Protein AF-K1TIZ8-F1 (afdb_monomer)

Nearest PDB structures (foldseek):
  7zbn-assembly1_B  TM=7.336E-01  e=3.373E-02  Homo sapiens
  8cvz-assembly1_B  TM=7.058E-01  e=5.615E-02  Homo sapiens
  8cvz-assembly1_A  TM=6.056E-01  e=7.721E-02  Homo sapiens
  5uw0-assembly1_D  TM=5.798E-01  e=1.131E-01  Saccharomyces cerevisiae S288C
  7k50-assembly1_i  TM=3.455E-01  e=1.751E+00  Escherichia coli K-12

pLDDT: mean 89.15, std 11.97, range [44.53, 97.81]

Secondary structure (DSSP, 8-state):
-PPPP-TTEEE-TTTTHHHHHHHHHHH---EEEEEESSTT--EEEEE-SGGG--

Sequence (54 aa):
MGRKENPLFSENENLCAAWREHALKKDGLKVRVGRWNIPGEPIIILVDFLSFLL

Radius of gyration: 11.84 Å; Cα contacts (8 Å, |Δi|>4): 69; chains: 1; bounding box: 27×15×33 Å

Foldseek 3Di:
DDDDDDPQWDFDCVPVVVVCVCCCPPVVWHWTWTFGNDPPRDIDIHTDVVSNVD

Organism: NCBI:txid408170

Solvent-accessible surface area (backbone atoms only — not comparable to full-atom values): 3374 Å² total; per-residue (Å²): 134,79,86,79,86,49,96,52,52,49,77,33,79,77,57,62,37,74,55,53,52,44,36,37,75,73,68,56,41,50,68,49,36,25,27,36,76,51,96,86,48,49,83,43,77,51,72,48,63,69,74,64,78,108

Structure (mmCIF, N/CA/C/O backbone):
data_AF-K1TIZ8-F1
#
_entry.id   AF-K1TIZ8-F1
#
loop_
_atom_site.group_PDB
_atom_site.id
_atom_site.type_symbol
_atom_site.label_atom_id
_atom_site.label_alt_id
_atom_site.label_comp_id
_atom_site.label_asym_id
_atom_site.label_entity_id
_atom_site.label_seq_id
_atom_site.pdbx_PDB_ins_code
_atom_site.Cartn_x
_atom_site.Cartn_y
_atom_site.Cartn_z
_atom_site.occupancy
_atom_site.B_iso_or_equiv
_atom_site.auth_seq_id
_atom_site.auth_comp_id
_atom_site.auth_a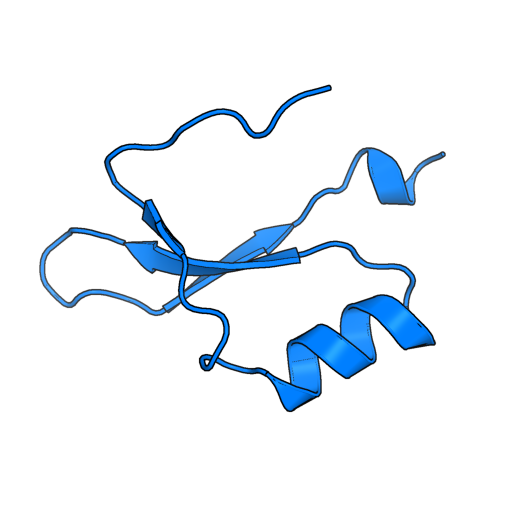sym_id
_atom_site.auth_atom_id
_atom_site.pdbx_PDB_model_num
ATOM 1 N N . MET A 1 1 ? 0.827 9.274 15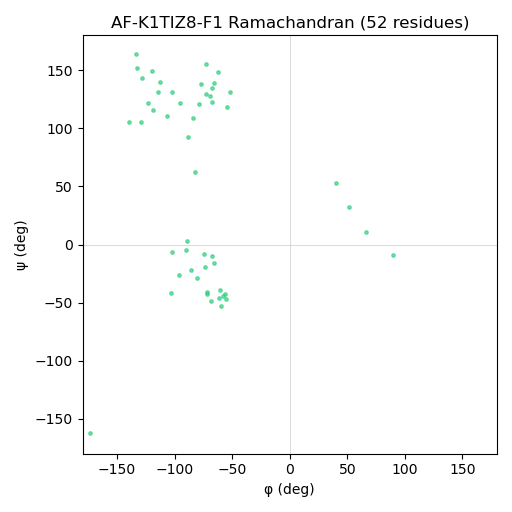.512 1.00 44.53 1 MET A N 1
ATOM 2 C CA . MET A 1 1 ? 2.015 8.794 14.772 1.00 44.53 1 MET A CA 1
ATOM 3 C C . MET A 1 1 ? 1.870 9.226 13.323 1.00 44.53 1 MET A C 1
ATOM 5 O O . MET A 1 1 ? 0.865 8.892 12.712 1.00 44.53 1 MET A O 1
ATOM 9 N N . GLY A 1 2 ? 2.780 10.064 12.822 1.00 56.12 2 GLY A N 1
ATOM 10 C CA . GLY A 1 2 ? 2.705 10.604 11.459 1.00 56.12 2 GLY A CA 1
ATOM 11 C C . GLY A 1 2 ? 3.033 9.553 10.396 1.00 56.12 2 GLY A C 1
ATOM 12 O O . GLY A 1 2 ? 3.732 8.580 10.682 1.00 56.12 2 GLY A O 1
ATOM 13 N N . ARG A 1 3 ? 2.532 9.750 9.169 1.00 65.62 3 ARG A N 1
ATOM 14 C CA . ARG A 1 3 ? 2.920 8.942 8.002 1.00 65.62 3 ARG A CA 1
ATOM 15 C C . ARG A 1 3 ? 4.446 8.995 7.866 1.00 65.62 3 ARG A C 1
ATOM 17 O O . ARG A 1 3 ? 5.001 10.068 7.661 1.00 65.62 3 ARG A O 1
ATOM 24 N N . LYS A 1 4 ? 5.122 7.847 7.966 1.00 75.69 4 LYS A N 1
ATOM 25 C CA . LYS A 1 4 ? 6.535 7.749 7.587 1.00 75.69 4 LYS A CA 1
ATOM 26 C C . LYS A 1 4 ? 6.622 7.927 6.073 1.00 75.69 4 LYS A C 1
ATOM 28 O O . LYS A 1 4 ? 5.960 7.196 5.330 1.00 75.69 4 LYS A O 1
ATOM 33 N N . GLU A 1 5 ? 7.394 8.909 5.628 1.00 81.50 5 GLU A N 1
ATOM 34 C CA . GLU A 1 5 ? 7.634 9.107 4.203 1.00 81.50 5 GLU A CA 1
ATOM 35 C C . GLU A 1 5 ? 8.428 7.929 3.632 1.00 81.50 5 GLU A C 1
ATOM 37 O O . GLU A 1 5 ? 9.340 7.395 4.267 1.00 81.50 5 GLU A O 1
ATOM 42 N N . ASN A 1 6 ? 8.038 7.502 2.432 1.00 87.19 6 ASN A N 1
ATOM 43 C CA . ASN A 1 6 ? 8.739 6.488 1.662 1.00 87.19 6 ASN A CA 1
ATOM 44 C C . ASN A 1 6 ? 8.952 7.049 0.247 1.00 87.19 6 ASN A C 1
ATOM 46 O O . ASN A 1 6 ? 7.983 7.102 -0.510 1.00 87.19 6 ASN A O 1
ATOM 50 N N . PRO A 1 7 ? 10.180 7.459 -0.120 1.00 91.88 7 PRO A N 1
ATOM 51 C CA . PRO A 1 7 ? 10.457 8.092 -1.412 1.00 91.88 7 PRO A CA 1
ATOM 52 C C . PRO A 1 7 ? 10.238 7.156 -2.610 1.00 91.88 7 PRO A C 1
ATOM 54 O O . PRO A 1 7 ? 10.123 7.621 -3.740 1.00 91.88 7 PRO A O 1
ATOM 57 N N . LEU A 1 8 ? 10.151 5.843 -2.377 1.00 94.44 8 LEU A N 1
ATOM 58 C CA . LEU A 1 8 ? 9.841 4.855 -3.410 1.00 94.44 8 LEU A CA 1
AT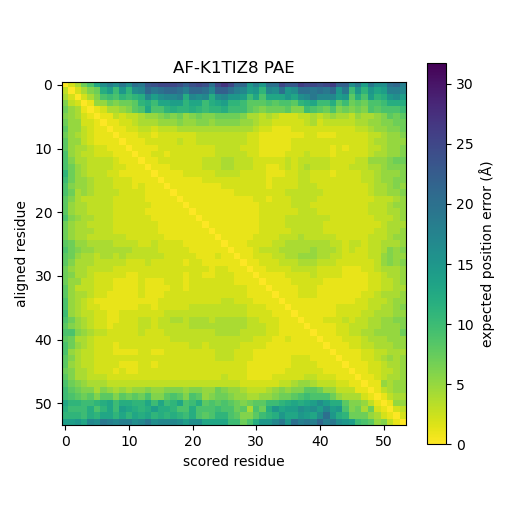OM 59 C C . LEU A 1 8 ? 8.339 4.604 -3.561 1.00 94.44 8 LEU A C 1
ATOM 61 O O . LEU A 1 8 ? 7.961 3.732 -4.334 1.00 94.44 8 LEU A O 1
ATOM 65 N N . PHE A 1 9 ? 7.475 5.304 -2.826 1.00 95.31 9 PHE A N 1
ATOM 66 C CA . PHE A 1 9 ? 6.031 5.095 -2.864 1.00 95.31 9 PHE A CA 1
ATOM 67 C C . PHE A 1 9 ? 5.294 6.382 -3.222 1.00 95.31 9 PHE A C 1
ATOM 69 O O . PHE A 1 9 ? 5.356 7.374 -2.496 1.00 95.31 9 PHE A O 1
ATOM 76 N N . SER A 1 10 ? 4.523 6.325 -4.302 1.00 95.12 10 SER A N 1
ATOM 77 C CA . SER A 1 10 ? 3.624 7.399 -4.717 1.00 95.12 10 SER A CA 1
ATOM 78 C C . SER A 1 10 ? 2.185 6.986 -4.427 1.00 95.12 10 SER A C 1
ATOM 80 O O . SER A 1 10 ? 1.654 6.070 -5.057 1.00 95.12 10 SER A O 1
ATOM 82 N N . GLU A 1 11 ? 1.560 7.642 -3.448 1.00 95.12 11 GLU A N 1
ATOM 83 C CA . GLU A 1 11 ? 0.171 7.379 -3.059 1.00 95.12 11 GLU A CA 1
ATOM 84 C C . GLU A 1 11 ?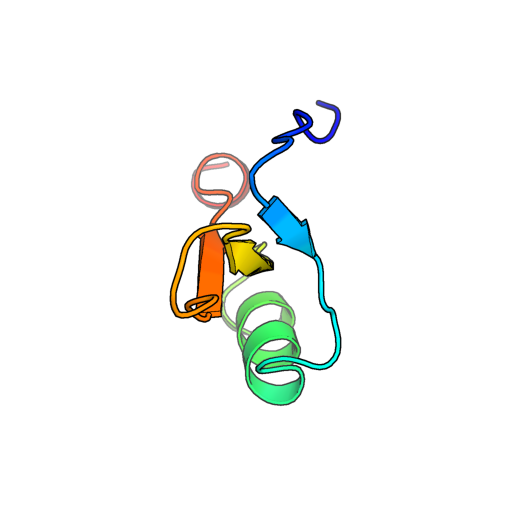 -0.787 7.804 -4.180 1.00 95.12 11 GLU A C 1
ATOM 86 O O . GLU A 1 11 ? -0.637 8.873 -4.771 1.00 95.12 11 GLU A O 1
ATOM 91 N N . ASN A 1 12 ? -1.765 6.955 -4.488 1.00 95.69 12 ASN A N 1
ATOM 92 C CA . ASN A 1 12 ? -2.783 7.217 -5.494 1.00 95.69 12 ASN A CA 1
ATOM 93 C C . ASN A 1 12 ? -4.135 6.717 -4.986 1.00 95.69 12 ASN A C 1
ATOM 95 O O . ASN A 1 12 ? -4.427 5.521 -4.983 1.00 95.69 12 ASN A O 1
ATOM 99 N N . GLU A 1 13 ? -4.976 7.663 -4.586 1.00 91.69 13 GLU A N 1
ATOM 100 C CA . GLU A 1 13 ? -6.280 7.387 -3.993 1.00 91.69 13 GLU A CA 1
ATOM 101 C C . GLU A 1 13 ? -7.343 6.925 -5.001 1.00 91.69 13 GLU A C 1
ATOM 103 O O . GLU A 1 13 ? -8.415 6.477 -4.595 1.00 91.69 13 GLU A O 1
ATOM 108 N N . ASN A 1 14 ? -7.068 6.976 -6.301 1.00 95.62 14 ASN A N 1
ATOM 109 C CA . ASN A 1 14 ? -7.989 6.457 -7.311 1.00 95.62 14 ASN A CA 1
ATOM 110 C C . ASN A 1 14 ? -7.780 4.954 -7.550 1.00 95.62 14 ASN A C 1
ATOM 112 O O . ASN A 1 14 ? -8.698 4.262 -7.995 1.00 95.62 14 ASN A O 1
ATOM 116 N N . LEU A 1 15 ? -6.598 4.418 -7.221 1.00 96.25 15 LEU A N 1
ATOM 117 C CA . LEU A 1 15 ? -6.334 2.984 -7.312 1.00 96.25 15 LEU A CA 1
ATOM 118 C C . LEU A 1 15 ? -7.135 2.225 -6.253 1.00 96.25 15 LEU A C 1
ATOM 120 O O . LEU A 1 15 ? -7.077 2.532 -5.062 1.00 96.25 15 LEU A O 1
ATOM 124 N N . CYS A 1 16 ? -7.873 1.209 -6.707 1.00 95.81 16 CYS A N 1
ATOM 125 C CA . CYS A 1 16 ? -8.684 0.337 -5.859 1.00 95.81 16 CYS A CA 1
ATOM 126 C C . CYS A 1 16 ? -9.632 1.109 -4.917 1.00 95.81 16 CYS A C 1
ATOM 128 O O . CYS A 1 16 ? -9.889 0.647 -3.809 1.00 95.81 16 CYS A O 1
ATOM 130 N N . ALA A 1 17 ? -10.147 2.277 -5.326 1.00 96.19 17 ALA A N 1
ATOM 131 C CA . ALA A 1 17 ? -10.885 3.189 -4.444 1.00 96.19 17 ALA A CA 1
ATOM 132 C C . ALA A 1 17 ? -12.085 2.527 -3.743 1.00 96.19 17 ALA A C 1
ATOM 134 O O . ALA A 1 17 ? -12.202 2.616 -2.522 1.00 96.19 17 ALA A O 1
ATOM 135 N N . ALA A 1 18 ? -12.912 1.787 -4.492 1.00 96.88 18 ALA A N 1
ATOM 136 C CA . ALA A 1 18 ? -1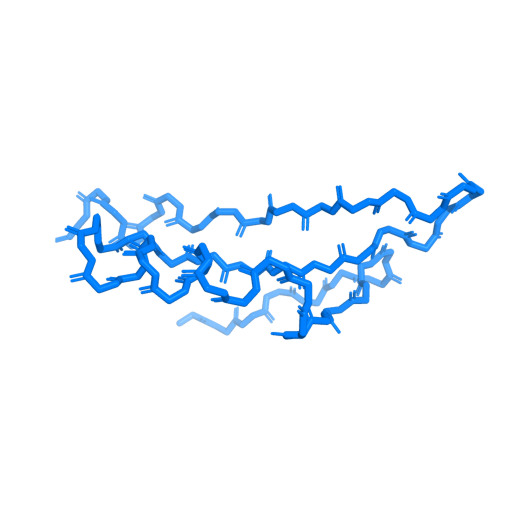4.057 1.059 -3.937 1.00 96.88 18 ALA A CA 1
ATOM 137 C C . ALA A 1 18 ? -13.633 0.005 -2.901 1.00 96.88 18 ALA A C 1
ATOM 139 O O . ALA A 1 18 ? -14.269 -0.151 -1.861 1.00 96.88 18 ALA A O 1
ATOM 140 N N . TRP A 1 19 ? -12.524 -0.695 -3.156 1.00 96.00 19 TRP A N 1
ATOM 141 C CA . TRP A 1 19 ? -11.988 -1.668 -2.210 1.00 96.00 19 TRP A CA 1
ATOM 142 C C . TRP A 1 19 ? -11.373 -0.990 -0.981 1.00 96.00 19 TRP A C 1
ATOM 144 O O . TRP A 1 19 ? -11.627 -1.436 0.130 1.00 96.00 19 TRP A O 1
ATOM 154 N N . ARG A 1 20 ? -10.635 0.119 -1.141 1.00 95.62 20 ARG A N 1
ATOM 155 C CA . ARG A 1 20 ? -10.101 0.898 -0.010 1.00 95.62 20 ARG A CA 1
ATOM 156 C C . ARG A 1 20 ? -11.227 1.380 0.901 1.00 95.62 20 ARG A C 1
ATOM 158 O O . ARG A 1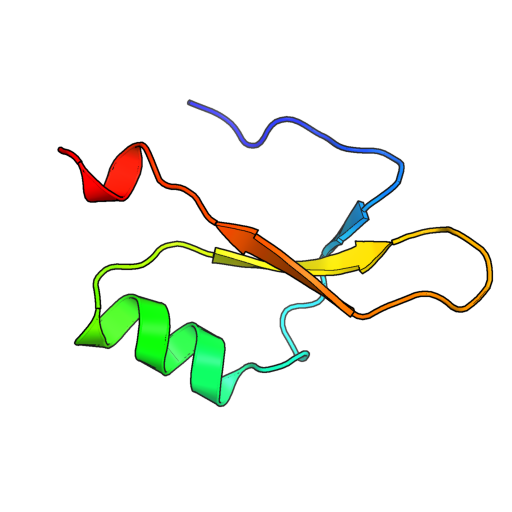 20 ? -11.112 1.296 2.121 1.00 95.62 20 ARG A O 1
ATOM 165 N N . GLU A 1 21 ? -12.306 1.884 0.309 1.00 95.94 21 GLU A N 1
ATOM 166 C CA . GLU A 1 21 ? -13.493 2.309 1.044 1.00 95.94 21 GLU A CA 1
ATOM 167 C C . GLU A 1 21 ? -14.130 1.139 1.800 1.00 95.94 21 GLU A C 1
ATOM 169 O O . GLU A 1 21 ? -14.443 1.280 2.984 1.00 95.94 21 GLU A O 1
ATOM 174 N N . HIS A 1 22 ? -14.285 -0.014 1.146 1.00 96.19 22 HIS A N 1
ATOM 175 C CA . HIS A 1 22 ? -14.793 -1.223 1.785 1.00 96.19 22 HIS A CA 1
ATOM 176 C C . HIS A 1 22 ? -13.906 -1.661 2.957 1.00 96.19 22 HIS A C 1
ATOM 178 O O . HIS A 1 22 ? -14.411 -1.796 4.067 1.00 96.19 22 HIS A O 1
ATOM 184 N N . ALA A 1 23 ? -12.597 -1.805 2.734 1.00 93.56 23 ALA A N 1
ATOM 185 C CA . ALA A 1 23 ? -11.628 -2.252 3.732 1.00 93.56 23 ALA A CA 1
ATOM 186 C C . ALA A 1 23 ? -11.655 -1.362 4.983 1.00 93.56 23 ALA A C 1
ATOM 188 O O . ALA A 1 23 ? -11.693 -1.855 6.108 1.00 93.56 23 ALA A O 1
ATOM 189 N N . LEU A 1 24 ? -11.735 -0.041 4.797 1.00 92.69 24 LEU A N 1
ATOM 190 C CA . LEU A 1 24 ? -11.841 0.888 5.917 1.00 92.69 24 LEU A CA 1
ATOM 191 C C . LEU A 1 24 ? -13.188 0.771 6.643 1.00 92.69 24 LEU A C 1
ATOM 193 O O . LEU A 1 24 ? -13.220 0.718 7.870 1.00 92.69 24 LEU A O 1
ATOM 197 N N . LYS A 1 25 ? -14.307 0.777 5.909 1.00 95.19 25 LYS A N 1
ATOM 198 C CA . LYS A 1 25 ? -15.650 0.879 6.507 1.00 95.19 25 LYS A CA 1
ATOM 199 C C . LYS A 1 25 ? -16.185 -0.438 7.063 1.00 95.19 25 LYS A C 1
ATOM 201 O O . LYS A 1 25 ? -17.039 -0.404 7.944 1.00 95.19 25 LYS A O 1
ATOM 206 N N . LYS A 1 26 ? -15.773 -1.574 6.501 1.00 95.06 26 LYS A N 1
ATOM 207 C CA . LYS A 1 26 ? -16.279 -2.906 6.860 1.00 95.06 26 LYS A CA 1
ATOM 208 C C . LYS A 1 26 ? -15.303 -3.675 7.731 1.00 95.06 26 LYS A C 1
ATOM 210 O O . LYS A 1 26 ? -15.739 -4.249 8.721 1.00 95.06 26 LYS A O 1
ATOM 215 N N . ASP A 1 27 ? -14.016 -3.600 7.412 1.00 90.00 27 ASP A N 1
ATOM 216 C CA . ASP A 1 27 ? -12.990 -4.387 8.102 1.00 90.00 27 ASP A CA 1
ATOM 217 C C . ASP A 1 27 ? -12.199 -3.557 9.125 1.00 90.00 27 ASP A C 1
ATOM 219 O O . ASP A 1 27 ? -11.358 -4.092 9.842 1.00 90.00 27 ASP A O 1
ATOM 223 N N . GLY A 1 28 ? -12.425 -2.236 9.187 1.00 90.06 28 GLY A N 1
ATOM 224 C CA . GLY A 1 28 ? -11.629 -1.321 10.016 1.00 90.06 28 GLY A CA 1
ATOM 225 C C . GLY A 1 28 ? -10.174 -1.191 9.549 1.00 90.06 28 GLY A C 1
ATOM 226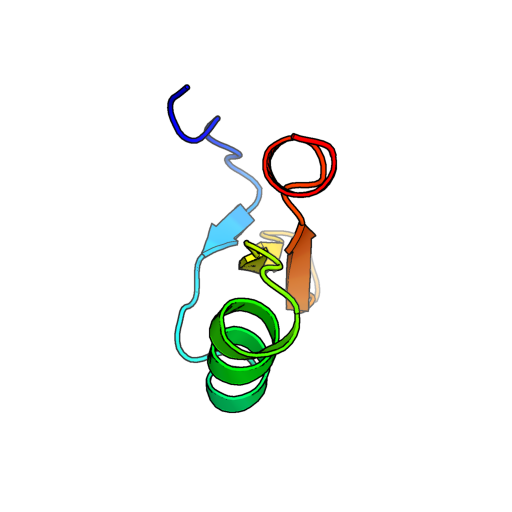 O O . GLY A 1 28 ? -9.340 -0.617 10.251 1.00 90.06 28 GLY A O 1
ATOM 227 N N . LEU A 1 29 ? -9.851 -1.710 8.361 1.00 91.00 29 LEU A N 1
ATOM 228 C CA . LEU A 1 29 ? -8.490 -1.823 7.865 1.00 91.00 29 LEU A CA 1
ATOM 229 C C . LEU A 1 29 ? -8.047 -0.513 7.211 1.00 91.00 29 LEU A C 1
ATOM 231 O O . LEU A 1 29 ? -8.470 -0.151 6.110 1.00 91.00 29 LEU A O 1
ATOM 235 N N . LYS A 1 30 ? -7.143 0.203 7.879 1.00 91.31 30 LYS A N 1
ATOM 236 C CA . LYS A 1 30 ? -6.517 1.400 7.313 1.00 91.31 30 LYS A CA 1
ATOM 237 C C . LYS A 1 30 ? -5.421 0.990 6.339 1.00 91.31 30 LYS A C 1
ATOM 239 O O . LYS A 1 30 ? -4.445 0.341 6.712 1.00 91.31 30 LYS A O 1
ATOM 244 N N . VAL A 1 31 ? -5.569 1.414 5.088 1.00 92.81 31 VAL A N 1
ATOM 245 C CA . VAL A 1 31 ? -4.609 1.125 4.0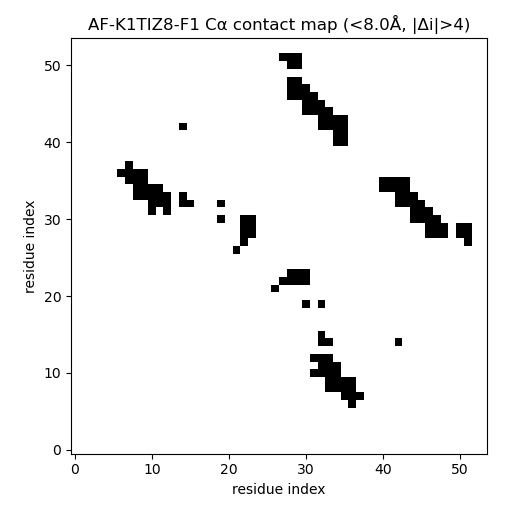19 1.00 92.81 31 VAL A CA 1
ATOM 246 C C . VAL A 1 31 ? -4.256 2.379 3.227 1.00 92.81 31 VAL A C 1
ATOM 248 O O . VAL A 1 31 ? -5.068 3.296 3.091 1.00 92.81 31 VAL A O 1
ATOM 251 N N . ARG A 1 32 ? -3.050 2.398 2.658 1.00 94.00 32 ARG A N 1
ATOM 252 C CA . ARG A 1 32 ? -2.615 3.362 1.638 1.00 94.00 32 ARG A CA 1
ATOM 253 C C . ARG A 1 32 ? -2.384 2.602 0.344 1.00 94.00 32 ARG A C 1
ATOM 255 O O . ARG A 1 32 ? -1.698 1.584 0.353 1.00 94.00 32 ARG A O 1
ATOM 262 N N . VAL A 1 33 ? -2.937 3.092 -0.758 1.00 96.31 33 VAL A N 1
ATOM 263 C CA . VAL A 1 33 ? -2.788 2.469 -2.079 1.00 96.31 33 VAL A CA 1
ATOM 264 C C . VAL A 1 33 ? -1.972 3.400 -2.960 1.00 96.31 33 VAL A C 1
ATOM 266 O O . VAL A 1 33 ? -2.116 4.618 -2.883 1.00 96.31 33 VAL A O 1
ATOM 269 N N . GLY A 1 34 ? -1.076 2.845 -3.764 1.00 96.81 34 GLY A N 1
ATOM 270 C CA . GLY A 1 34 ? -0.201 3.637 -4.616 1.00 96.81 34 GLY A CA 1
ATOM 271 C C . GLY A 1 34 ? 0.625 2.776 -5.552 1.00 96.81 34 GLY A C 1
ATOM 272 O O . GLY A 1 34 ? 0.312 1.605 -5.769 1.00 96.81 34 GLY A O 1
ATOM 273 N N . ARG A 1 35 ? 1.687 3.361 -6.098 1.00 97.62 35 ARG A N 1
ATOM 274 C CA . ARG A 1 35 ? 2.669 2.657 -6.926 1.00 97.62 35 ARG A CA 1
ATOM 275 C C . ARG A 1 35 ? 4.050 2.729 -6.303 1.00 97.62 35 ARG A C 1
ATOM 277 O O . ARG A 1 35 ? 4.383 3.718 -5.645 1.00 97.62 35 ARG A O 1
ATOM 284 N N . TRP A 1 36 ? 4.854 1.696 -6.527 1.00 97.06 36 TRP A N 1
ATOM 285 C CA . TRP A 1 36 ? 6.290 1.841 -6.323 1.00 97.06 36 TRP A CA 1
ATOM 286 C C . TRP A 1 36 ? 6.929 2.601 -7.476 1.00 97.06 36 TRP A C 1
ATOM 288 O O . TRP A 1 36 ? 6.649 2.320 -8.636 1.00 97.06 36 TRP A O 1
ATOM 298 N N . ASN A 1 37 ? 7.839 3.508 -7.144 1.00 95.38 37 ASN A N 1
ATOM 299 C CA . ASN A 1 37 ? 8.676 4.218 -8.100 1.00 95.38 37 ASN A CA 1
ATOM 300 C C . ASN A 1 37 ? 9.893 3.356 -8.490 1.00 95.38 37 ASN A C 1
ATOM 302 O O . ASN A 1 37 ? 11.038 3.675 -8.172 1.00 95.38 37 ASN A O 1
ATOM 306 N N . ILE A 1 38 ? 9.616 2.206 -9.104 1.00 95.25 38 ILE A N 1
ATOM 307 C CA . ILE A 1 38 ? 10.593 1.272 -9.682 1.00 95.25 38 ILE A CA 1
ATOM 308 C C . ILE A 1 38 ? 10.109 0.851 -11.081 1.00 95.25 38 ILE A C 1
ATOM 310 O O . ILE A 1 38 ? 8.925 1.033 -11.382 1.00 95.25 38 ILE A O 1
ATOM 314 N N . PRO A 1 39 ? 10.962 0.259 -11.941 1.00 97.75 39 PRO A N 1
ATOM 315 C CA . PRO A 1 39 ? 10.528 -0.219 -13.251 1.00 97.75 39 PRO A CA 1
ATOM 316 C C . PRO A 1 39 ? 9.292 -1.129 -13.172 1.00 97.75 39 PRO A C 1
ATOM 318 O O . PRO A 1 39 ? 9.240 -2.057 -12.366 1.00 97.75 39 PRO A O 1
ATOM 321 N N . GLY A 1 40 ? 8.293 -0.842 -14.011 1.00 96.88 40 GLY A N 1
ATOM 322 C CA . GLY A 1 40 ? 6.996 -1.530 -14.028 1.00 96.88 40 GLY A CA 1
ATOM 323 C C . GLY A 1 40 ? 5.925 -0.910 -13.122 1.00 96.88 40 GLY A C 1
ATOM 324 O O . GLY A 1 40 ? 4.767 -1.310 -13.218 1.00 96.88 40 GLY A O 1
ATOM 325 N N . GLU A 1 41 ? 6.293 0.058 -12.277 1.00 97.00 41 GLU A N 1
ATOM 326 C CA . GLU A 1 41 ? 5.400 0.843 -11.414 1.00 97.00 41 GLU A CA 1
ATOM 327 C C . GLU A 1 41 ? 4.271 0.024 -10.753 1.00 97.00 41 GLU A C 1
ATOM 329 O O . GLU A 1 41 ? 3.087 0.359 -10.901 1.00 97.00 41 GLU A O 1
ATOM 334 N N . PRO A 1 42 ? 4.582 -1.083 -10.054 1.00 97.81 42 PRO A N 1
ATOM 335 C CA . PRO A 1 42 ? 3.561 -2.009 -9.578 1.00 97.81 42 PRO A CA 1
ATOM 336 C C . PRO A 1 42 ? 2.606 -1.330 -8.591 1.00 97.81 42 PRO A C 1
ATOM 338 O O . PRO A 1 42 ? 3.005 -0.444 -7.834 1.00 97.81 42 PRO A O 1
ATOM 341 N N . ILE A 1 43 ? 1.343 -1.769 -8.583 1.00 97.50 43 ILE A N 1
ATOM 342 C CA . ILE A 1 43 ? 0.344 -1.329 -7.599 1.00 97.50 43 ILE A CA 1
ATOM 343 C C . ILE A 1 43 ? 0.674 -1.967 -6.248 1.00 97.50 43 ILE A C 1
ATOM 345 O O . ILE A 1 43 ? 0.843 -3.181 -6.163 1.00 97.50 43 ILE A O 1
ATOM 349 N N . ILE A 1 44 ? 0.726 -1.154 -5.196 1.00 95.94 44 ILE A N 1
ATOM 350 C CA . ILE A 1 44 ? 1.076 -1.567 -3.835 1.00 95.94 44 ILE A CA 1
ATOM 351 C C . ILE A 1 44 ? 0.007 -1.090 -2.852 1.00 95.94 44 ILE A C 1
ATOM 353 O O . ILE A 1 44 ? -0.519 0.019 -2.970 1.00 95.94 44 ILE A O 1
ATOM 357 N N . ILE A 1 45 ? -0.272 -1.927 -1.853 1.00 94.88 45 ILE A N 1
ATOM 358 C CA . ILE A 1 45 ? -1.164 -1.636 -0.731 1.00 94.88 45 ILE A CA 1
ATOM 359 C C . ILE A 1 45 ? -0.336 -1.728 0.553 1.00 94.88 45 ILE A C 1
ATOM 361 O O . ILE A 1 45 ? 0.177 -2.791 0.895 1.00 94.88 45 ILE A O 1
ATOM 365 N N . LEU A 1 46 ? -0.190 -0.610 1.258 1.00 93.12 46 LEU A N 1
ATOM 366 C CA . LEU A 1 46 ? 0.442 -0.555 2.573 1.00 93.12 46 LEU A CA 1
ATOM 367 C C . LEU A 1 46 ? -0.645 -0.633 3.640 1.00 93.12 46 LEU A C 1
ATOM 369 O O . LEU A 1 46 ? -1.537 0.213 3.670 1.00 93.12 46 LEU A O 1
ATOM 373 N N . VAL A 1 47 ? -0.558 -1.634 4.508 1.00 91.31 47 VAL A N 1
ATOM 374 C CA . VAL A 1 47 ? -1.546 -1.900 5.557 1.00 91.31 47 VAL A CA 1
ATOM 375 C C . VAL A 1 47 ? -1.018 -1.414 6.903 1.00 91.31 47 VAL A C 1
ATOM 377 O O . VAL A 1 47 ? 0.115 -1.720 7.275 1.00 91.31 47 VAL A O 1
ATOM 380 N N . ASP A 1 48 ? -1.836 -0.665 7.640 1.00 88.44 48 ASP A N 1
ATOM 381 C CA . ASP A 1 48 ? -1.556 -0.315 9.032 1.00 88.44 48 ASP A CA 1
ATOM 382 C C . ASP A 1 48 ? -2.106 -1.401 9.968 1.00 88.44 48 ASP A C 1
ATOM 384 O O . ASP A 1 48 ? -3.265 -1.367 10.380 1.00 88.44 48 ASP A O 1
ATOM 388 N N . PHE A 1 49 ? -1.256 -2.374 10.300 1.00 79.75 49 PHE A N 1
ATOM 389 C CA . PHE A 1 49 ? -1.592 -3.446 11.242 1.00 79.75 49 PHE A CA 1
ATOM 390 C C . PHE A 1 49 ? -1.628 -2.984 12.705 1.00 79.75 49 PHE A C 1
ATOM 392 O O . PHE A 1 49 ? -2.239 -3.654 13.532 1.00 79.75 49 PHE A O 1
ATOM 399 N N . LEU A 1 50 ? -1.000 -1.853 13.049 1.00 80.69 50 LEU A N 1
ATOM 400 C CA . LEU A 1 50 ? -0.965 -1.377 14.433 1.00 80.69 50 LEU A CA 1
ATOM 401 C C . LEU A 1 50 ? -2.345 -0.861 14.855 1.00 80.69 50 LEU A C 1
ATOM 403 O O . LEU A 1 50 ? -2.823 -1.190 15.934 1.00 80.69 50 LEU A O 1
ATOM 407 N N . SER A 1 51 ? -3.002 -0.114 13.963 1.00 70.50 51 SER A N 1
ATOM 408 C CA . SER A 1 51 ? -4.379 0.364 14.148 1.00 70.50 51 SER A CA 1
ATOM 409 C C . SER A 1 51 ? -5.439 -0.746 14.125 1.00 70.50 51 SER A C 1
ATOM 411 O O . SER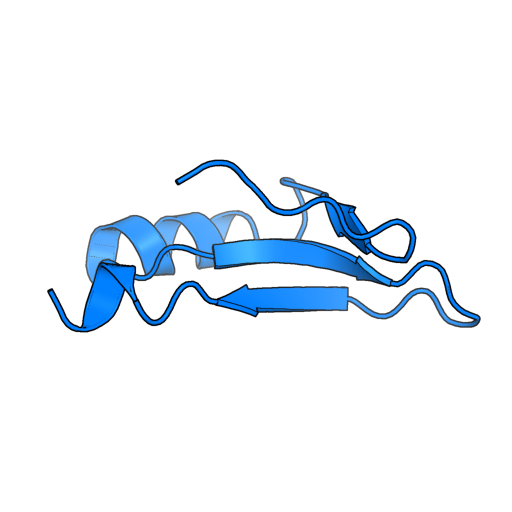 A 1 51 ? -6.600 -0.451 14.374 1.00 70.50 51 SER A O 1
ATOM 413 N N . PHE A 1 52 ? -5.077 -1.974 13.746 1.00 65.19 52 PHE A N 1
ATOM 414 C CA . PHE A 1 52 ? -6.001 -3.111 13.692 1.00 65.19 52 PHE A CA 1
ATOM 415 C C . PHE A 1 52 ? -5.948 -3.971 14.965 1.00 65.19 52 PHE A C 1
ATOM 417 O O . PHE A 1 52 ? -6.918 -4.639 15.303 1.00 65.19 52 PHE A O 1
ATOM 424 N N . LEU A 1 53 ? -4.810 -3.972 15.666 1.00 67.69 53 LEU A N 1
ATOM 425 C CA . LEU A 1 53 ? -4.590 -4.776 16.874 1.00 67.69 53 LEU A CA 1
ATOM 426 C C . LEU A 1 53 ? -4.977 -4.047 18.178 1.00 67.69 53 LEU A C 1
ATOM 428 O O . LEU A 1 53 ? -4.890 -4.652 19.246 1.00 67.69 53 LEU A O 1
ATOM 432 N N . LEU A 1 54 ? -5.373 -2.772 18.095 1.00 61.09 54 LEU A N 1
ATOM 433 C CA . LEU A 1 54 ? -5.762 -1.884 19.201 1.00 61.09 54 LEU A CA 1
ATOM 434 C C . LEU A 1 54 ? -7.142 -1.284 18.930 1.00 61.09 54 LEU A C 1
ATOM 436 O O . LEU A 1 54 ? -7.923 -1.178 19.900 1.00 61.09 54 LEU A O 1
#

Mean predicted aligned error: 4.25 Å